Protein AF-A0A7Y7SSQ2-F1 (afdb_monomer_lite)

Foldseek 3Di:
DFLVVLLVVLVVCCVCVVVDDPVVVVVSVLSNVLSPDPDWWWKAFPDPVGRDIDTASHWDDPQQWIWTAHPGRHTPDIDRGDIDTDDPPDDDD

Secondary structure (DSSP, 8-state):
--HHHHHHHHHHHHH-GGGS-HHHHHHHHHHHHHHH--SPEEEEE--TT---EEEESEEEE-SS-EEEE-TTS-EEEEESS-EEEE--TT---

Sequence (93 aa):
MTNQQLKAHCEDFIANPQDHLDWVVDMARVALASLSASNWVYVRFTDRSKNQCMKCKIAWTDGRNSVIYDDEGGPMLISNNGFERISLNGVTS

pLDDT: mean 72.33, std 9.66, range [36.0, 88.44]

Radius of gyration: 14.33 Å; chains: 1; bounding box: 34×25×42 Å

Structure (mmCIF, N/CA/C/O backbone):
data_AF-A0A7Y7SSQ2-F1
#
_entry.id   AF-A0A7Y7SSQ2-F1
#
lo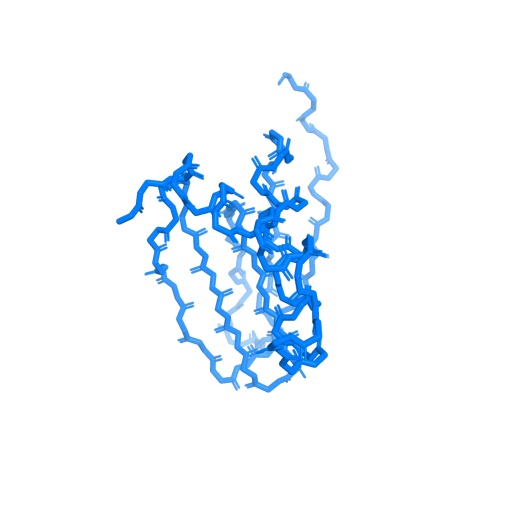op_
_atom_site.group_PDB
_atom_site.id
_atom_site.type_symbol
_atom_site.label_atom_id
_atom_site.label_alt_id
_atom_site.label_comp_id
_atom_site.label_asym_id
_atom_site.label_entity_id
_atom_site.label_seq_id
_atom_site.pdbx_PDB_ins_code
_atom_site.Cartn_x
_atom_site.Cartn_y
_atom_site.Cartn_z
_atom_site.occupancy
_atom_site.B_iso_or_equiv
_atom_site.auth_seq_id
_atom_site.auth_comp_id
_atom_site.auth_asym_id
_atom_site.auth_atom_id
_atom_site.pdbx_PDB_model_num
ATOM 1 N N . MET A 1 1 ? 10.973 10.893 -3.956 1.00 58.69 1 MET A N 1
ATOM 2 C CA . MET A 1 1 ? 10.183 10.576 -5.162 1.00 58.69 1 MET A CA 1
ATOM 3 C C . MET A 1 1 ? 8.746 10.935 -4.842 1.00 58.69 1 MET A C 1
ATOM 5 O O . MET A 1 1 ? 8.266 10.470 -3.822 1.00 58.69 1 MET A O 1
ATOM 9 N N . THR A 1 2 ? 8.108 11.819 -5.607 1.00 75.50 2 THR A N 1
ATOM 10 C CA . THR A 1 2 ? 6.713 12.234 -5.359 1.00 75.50 2 THR A CA 1
ATOM 11 C C . THR A 1 2 ? 5.727 11.170 -5.846 1.00 75.50 2 THR A C 1
ATOM 13 O O . THR A 1 2 ? 6.083 10.352 -6.694 1.00 75.50 2 THR A O 1
ATOM 16 N N . ASN A 1 3 ? 4.467 11.215 -5.403 1.00 68.00 3 ASN A N 1
ATOM 17 C CA . ASN A 1 3 ? 3.409 10.326 -5.910 1.00 68.00 3 ASN A CA 1
ATOM 18 C C . ASN A 1 3 ? 3.253 10.363 -7.437 1.00 68.00 3 ASN A C 1
ATOM 20 O O . ASN A 1 3 ? 2.974 9.340 -8.0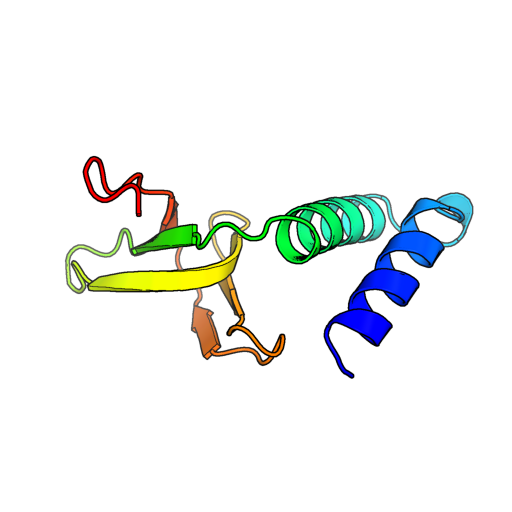53 1.00 68.00 3 ASN A O 1
ATOM 24 N N . GLN A 1 4 ? 3.463 11.524 -8.064 1.00 74.06 4 GLN A N 1
ATOM 25 C CA . GLN A 1 4 ? 3.415 11.656 -9.521 1.00 74.06 4 GLN A CA 1
ATOM 26 C C . GLN A 1 4 ? 4.601 10.951 -10.195 1.00 74.06 4 GLN A C 1
ATOM 28 O O . GLN A 1 4 ? 4.425 10.298 -11.220 1.00 74.06 4 GLN A O 1
ATOM 33 N N . GLN A 1 5 ? 5.794 11.040 -9.598 1.00 75.94 5 GLN A N 1
ATOM 34 C CA . GLN A 1 5 ? 6.984 10.331 -10.074 1.00 75.94 5 GLN A CA 1
ATOM 35 C C . GLN A 1 5 ? 6.863 8.817 -9.854 1.00 75.94 5 GLN A C 1
ATOM 37 O O . GLN A 1 5 ? 7.183 8.051 -10.756 1.00 75.94 5 GLN A O 1
ATOM 42 N N . LEU A 1 6 ? 6.348 8.384 -8.698 1.00 73.56 6 LEU A N 1
ATOM 43 C CA . LEU A 1 6 ? 6.097 6.972 -8.401 1.00 73.56 6 LEU A CA 1
ATOM 44 C C . LEU A 1 6 ? 5.035 6.390 -9.342 1.00 73.56 6 LEU A C 1
ATOM 46 O O . LEU A 1 6 ? 5.210 5.287 -9.843 1.00 73.56 6 LEU A O 1
ATOM 50 N N . LYS A 1 7 ? 3.971 7.146 -9.640 1.00 79.81 7 LYS A N 1
ATOM 51 C CA . LYS A 1 7 ? 2.940 6.741 -10.601 1.00 79.81 7 LYS A CA 1
ATOM 52 C C . LYS A 1 7 ? 3.530 6.484 -11.987 1.00 79.81 7 LYS A C 1
ATOM 54 O O . LYS A 1 7 ? 3.328 5.402 -12.526 1.00 79.81 7 LYS A O 1
ATOM 59 N N . ALA A 1 8 ? 4.277 7.451 -12.522 1.00 82.69 8 ALA A N 1
ATOM 60 C CA . ALA A 1 8 ? 4.929 7.317 -13.824 1.00 82.69 8 ALA A CA 1
ATOM 61 C C . ALA A 1 8 ? 5.902 6.128 -13.846 1.00 82.69 8 ALA A C 1
ATOM 63 O O . ALA A 1 8 ? 5.966 5.387 -14.821 1.00 82.69 8 ALA A O 1
ATOM 64 N N . HIS A 1 9 ? 6.613 5.904 -12.740 1.00 81.06 9 HIS A N 1
ATOM 65 C CA . HIS A 1 9 ? 7.513 4.768 -12.602 1.00 81.06 9 HIS A CA 1
ATOM 66 C C . HIS A 1 9 ? 6.767 3.425 -12.606 1.00 81.06 9 HIS A C 1
ATOM 68 O O . HIS A 1 9 ? 7.178 2.500 -13.298 1.00 81.06 9 HIS A O 1
ATOM 74 N N . CYS A 1 10 ? 5.640 3.311 -11.893 1.00 82.88 10 CYS A N 1
ATOM 75 C CA . CYS A 1 10 ? 4.803 2.110 -11.926 1.00 82.88 10 CYS A CA 1
ATOM 76 C C . CYS A 1 10 ? 4.201 1.856 -13.316 1.00 82.88 10 CYS A C 1
ATOM 78 O O . CYS A 1 10 ? 4.134 0.706 -13.739 1.00 82.88 10 CYS A O 1
ATOM 80 N N . GLU A 1 11 ? 3.769 2.903 -14.023 1.00 87.06 11 GLU A N 1
ATOM 81 C CA . GLU A 1 11 ? 3.254 2.791 -15.395 1.00 87.06 11 GLU A CA 1
ATOM 82 C C . GLU A 1 11 ? 4.318 2.227 -16.351 1.00 87.06 11 GLU A C 1
ATOM 84 O O . GLU A 1 11 ? 4.004 1.352 -17.157 1.00 87.06 11 GLU A O 1
ATOM 89 N N . ASP A 1 12 ? 5.576 2.645 -16.200 1.00 87.12 12 ASP A N 1
ATOM 90 C CA . ASP A 1 12 ? 6.711 2.156 -16.991 1.00 87.12 12 ASP A CA 1
ATOM 91 C C . ASP A 1 12 ? 7.036 0.673 -16.716 1.00 87.12 12 ASP A C 1
ATOM 93 O O . ASP A 1 12 ? 7.133 -0.128 -17.647 1.00 87.12 12 ASP A O 1
ATOM 97 N N . PHE A 1 13 ? 7.081 0.265 -15.439 1.00 82.50 13 PHE A N 1
ATOM 98 C CA . PHE A 1 13 ? 7.260 -1.143 -15.041 1.00 82.50 13 PHE A CA 1
ATOM 99 C C . PHE A 1 13 ? 6.175 -2.065 -15.613 1.00 82.50 13 PHE A C 1
ATOM 101 O O . PHE A 1 13 ? 6.446 -3.206 -15.987 1.00 82.50 13 PHE A O 1
ATOM 108 N N . ILE A 1 14 ? 4.927 -1.587 -15.657 1.00 85.31 14 ILE A N 1
ATOM 109 C CA . ILE A 1 14 ? 3.788 -2.355 -16.178 1.00 85.31 14 ILE A CA 1
ATOM 110 C C . ILE A 1 14 ? 3.829 -2.432 -17.706 1.00 85.31 14 ILE A C 1
ATOM 112 O O . ILE A 1 14 ? 3.405 -3.444 -18.266 1.00 85.31 14 ILE A O 1
ATOM 116 N N . ALA A 1 15 ? 4.311 -1.380 -18.372 1.00 88.44 15 ALA A N 1
ATOM 117 C CA . ALA A 1 15 ? 4.448 -1.332 -19.824 1.00 88.44 15 ALA A CA 1
ATOM 118 C C . ALA A 1 15 ? 5.586 -2.232 -20.336 1.00 88.44 15 ALA A C 1
ATOM 120 O O . ALA A 1 15 ? 5.456 -2.801 -21.420 1.00 88.44 15 ALA A O 1
ATOM 121 N N . ASN A 1 16 ? 6.644 -2.420 -19.536 1.00 86.75 16 ASN A N 1
ATOM 122 C CA . ASN A 1 16 ? 7.835 -3.199 -19.894 1.00 86.75 16 ASN A CA 1
ATOM 123 C C . ASN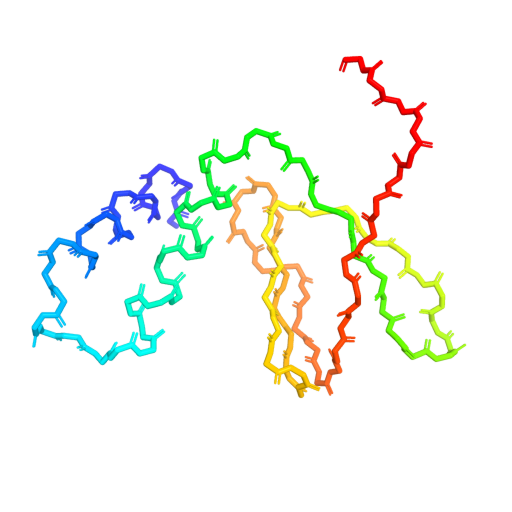 A 1 16 ? 8.058 -4.423 -18.974 1.00 86.75 16 ASN A C 1
ATOM 125 O O . ASN A 1 16 ? 9.120 -4.572 -18.375 1.00 86.75 16 ASN A O 1
ATOM 129 N N . PRO A 1 17 ? 7.091 -5.352 -18.849 1.00 81.62 17 PRO A N 1
ATOM 130 C CA . PRO A 1 17 ? 7.161 -6.431 -17.861 1.00 81.62 17 PRO A CA 1
ATOM 131 C C . PRO A 1 17 ? 8.262 -7.464 -18.148 1.00 81.62 17 PRO A C 1
ATOM 133 O O . PRO A 1 17 ? 8.636 -8.208 -17.254 1.00 81.62 17 PRO A O 1
ATOM 136 N N . GLN A 1 18 ? 8.784 -7.525 -19.379 1.00 81.00 18 GLN A N 1
ATOM 137 C CA . GLN A 1 18 ? 9.806 -8.498 -19.798 1.00 81.00 18 GLN A CA 1
ATOM 138 C C . GLN A 1 18 ? 11.176 -8.244 -19.156 1.00 81.00 18 GLN A C 1
ATOM 140 O O . GLN A 1 18 ? 11.959 -9.180 -19.006 1.00 81.00 18 GLN A O 1
ATOM 145 N N . ASP A 1 19 ? 11.437 -7.007 -18.731 1.00 78.19 19 ASP A N 1
ATOM 146 C CA . ASP A 1 19 ? 12.689 -6.614 -18.076 1.00 78.19 19 ASP A CA 1
ATOM 147 C C . ASP A 1 19 ? 12.628 -6.785 -16.549 1.00 78.19 19 ASP A C 1
ATOM 149 O O . ASP A 1 19 ? 13.568 -6.447 -15.819 1.00 78.19 19 ASP A O 1
ATOM 153 N N . HIS A 1 20 ? 11.509 -7.303 -16.038 1.00 75.75 20 HIS A N 1
ATOM 154 C CA . HIS A 1 20 ? 11.184 -7.294 -14.623 1.00 75.75 20 HIS A CA 1
ATOM 155 C C . HIS A 1 20 ? 10.641 -8.642 -14.152 1.00 75.75 20 HIS A C 1
ATOM 157 O O . HIS A 1 20 ? 10.063 -9.419 -14.902 1.00 75.75 20 HIS A O 1
ATOM 163 N N . LEU A 1 21 ? 10.851 -8.938 -12.870 1.00 82.88 21 LEU A N 1
ATOM 164 C CA . LEU A 1 21 ? 10.279 -10.131 -12.253 1.00 82.88 21 LEU A CA 1
ATOM 165 C C . LEU A 1 21 ? 8.764 -9.945 -12.093 1.00 82.88 21 LEU A C 1
ATOM 167 O O . LEU A 1 21 ? 8.325 -8.865 -11.697 1.00 82.88 21 LEU A O 1
ATOM 171 N N . ASP A 1 22 ? 7.983 -11.006 -12.303 1.00 77.38 22 ASP A N 1
ATOM 172 C CA . ASP A 1 22 ? 6.510 -10.962 -12.251 1.00 77.38 22 ASP A CA 1
ATOM 173 C C . ASP A 1 22 ? 5.969 -10.315 -10.963 1.00 77.38 22 ASP A C 1
ATOM 175 O O . ASP A 1 22 ? 5.071 -9.475 -11.000 1.00 77.38 22 ASP A O 1
ATOM 179 N N . TRP A 1 23 ? 6.583 -10.618 -9.815 1.00 73.25 23 TRP A N 1
ATOM 180 C CA . TRP A 1 23 ? 6.173 -10.051 -8.527 1.00 73.25 23 TRP A CA 1
ATOM 181 C C . TRP A 1 23 ? 6.388 -8.529 -8.438 1.00 73.25 23 TRP A C 1
ATOM 183 O O . TRP A 1 23 ? 5.646 -7.844 -7.736 1.00 73.25 23 TRP A O 1
ATOM 193 N N . VAL A 1 24 ? 7.376 -7.978 -9.152 1.00 72.56 24 VAL A N 1
ATOM 194 C CA . VAL A 1 24 ? 7.628 -6.527 -9.213 1.00 72.56 24 VAL A CA 1
ATOM 195 C C . VAL A 1 24 ? 6.539 -5.845 -10.036 1.00 72.56 24 VAL A C 1
ATOM 197 O O . VAL A 1 24 ? 6.039 -4.790 -9.647 1.00 72.56 24 VAL A O 1
ATOM 200 N N . VAL A 1 25 ? 6.124 -6.473 -11.138 1.00 75.94 25 VAL A N 1
ATOM 201 C CA . VAL A 1 25 ? 5.031 -5.986 -11.989 1.00 75.94 25 VAL A CA 1
ATOM 202 C C . VAL A 1 25 ? 3.706 -6.002 -11.221 1.00 75.94 25 VAL A C 1
ATOM 204 O O . VAL A 1 25 ? 2.948 -5.031 -11.277 1.00 75.94 25 VAL A O 1
ATOM 207 N N . ASP A 1 26 ? 3.444 -7.053 -10.443 1.00 73.69 26 ASP A N 1
ATOM 208 C CA . ASP A 1 26 ? 2.261 -7.132 -9.581 1.00 73.69 26 ASP A CA 1
ATOM 209 C C . ASP A 1 26 ? 2.261 -6.039 -8.505 1.00 73.69 26 ASP A C 1
ATOM 211 O O . ASP A 1 26 ? 1.250 -5.360 -8.298 1.00 73.69 26 ASP A O 1
ATOM 215 N N . MET A 1 27 ? 3.411 -5.790 -7.876 1.00 72.00 27 MET A N 1
ATOM 216 C CA . MET A 1 27 ? 3.568 -4.693 -6.920 1.00 72.00 27 MET A CA 1
ATOM 217 C C . MET A 1 27 ? 3.327 -3.323 -7.557 1.00 72.00 27 MET A C 1
ATOM 219 O O . MET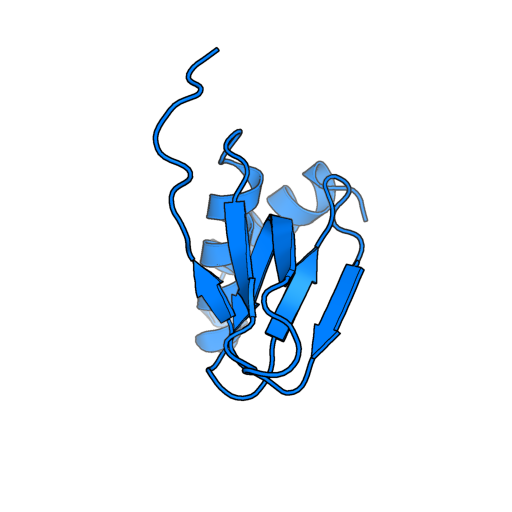 A 1 27 ? 2.639 -2.485 -6.967 1.00 72.00 27 MET A O 1
ATOM 223 N N . ALA A 1 28 ? 3.829 -3.098 -8.773 1.00 74.69 28 ALA A N 1
ATOM 224 C CA . ALA A 1 28 ? 3.604 -1.861 -9.513 1.00 74.69 28 ALA A CA 1
ATOM 225 C C . ALA A 1 28 ? 2.114 -1.646 -9.826 1.00 74.69 28 ALA A C 1
ATOM 227 O O . ALA A 1 28 ? 1.611 -0.531 -9.677 1.00 74.69 28 ALA A O 1
ATOM 228 N N . ARG A 1 29 ? 1.373 -2.705 -10.181 1.00 73.81 29 ARG A N 1
ATOM 229 C CA . ARG A 1 29 ? -0.085 -2.635 -10.408 1.00 73.81 29 ARG A CA 1
ATOM 230 C C . ARG A 1 29 ? -0.842 -2.261 -9.138 1.00 73.81 29 ARG A C 1
ATOM 232 O O . ARG A 1 29 ? -1.723 -1.402 -9.183 1.00 73.81 29 ARG A O 1
ATOM 239 N N . VAL A 1 30 ? -0.488 -2.867 -8.005 1.00 70.31 30 VAL A N 1
ATOM 240 C CA . VAL A 1 30 ? -1.098 -2.559 -6.700 1.00 70.31 30 VAL A CA 1
ATOM 241 C C . VAL A 1 30 ? -0.809 -1.114 -6.285 1.00 70.31 30 VAL A C 1
ATOM 243 O O . VAL A 1 30 ? -1.719 -0.399 -5.852 1.00 70.31 30 VAL A O 1
ATOM 246 N N . ALA A 1 31 ? 0.432 -0.658 -6.459 1.00 70.75 31 ALA A N 1
ATOM 247 C CA . ALA A 1 31 ? 0.828 0.716 -6.171 1.00 70.75 31 ALA A CA 1
ATOM 248 C C . ALA A 1 31 ? 0.087 1.717 -7.072 1.00 70.75 31 ALA A C 1
ATOM 250 O O . ALA A 1 31 ? -0.506 2.667 -6.564 1.00 70.75 31 ALA A O 1
ATOM 251 N N . LEU A 1 32 ? 0.023 1.469 -8.385 1.00 76.44 32 LEU A N 1
ATOM 252 C CA . LEU A 1 32 ? -0.680 2.324 -9.344 1.00 76.44 32 LEU A CA 1
ATOM 253 C C . LEU A 1 32 ? -2.182 2.424 -9.040 1.00 76.44 32 LEU A C 1
ATOM 255 O O . LEU A 1 32 ? -2.744 3.523 -9.025 1.00 76.44 32 LEU A O 1
ATOM 259 N N . ALA A 1 33 ? -2.832 1.297 -8.733 1.00 70.19 33 ALA A N 1
ATOM 260 C CA . ALA A 1 33 ? -4.234 1.280 -8.323 1.00 70.19 33 ALA A CA 1
ATOM 261 C C . ALA A 1 33 ? -4.456 2.129 -7.061 1.00 70.19 33 ALA A C 1
ATOM 263 O O . ALA A 1 33 ? -5.405 2.908 -7.000 1.00 70.19 33 ALA A O 1
ATOM 264 N N . SER A 1 34 ? -3.541 2.053 -6.096 1.00 68.06 34 SER A N 1
ATOM 265 C CA . SER A 1 34 ? -3.629 2.811 -4.843 1.00 68.06 34 SER A CA 1
ATOM 266 C C . SER A 1 34 ? -3.350 4.310 -5.030 1.00 68.06 34 SER A C 1
ATOM 268 O O . SER A 1 34 ? -4.011 5.137 -4.408 1.00 68.06 34 SER A O 1
ATOM 270 N N . LEU A 1 35 ? -2.436 4.677 -5.936 1.00 69.50 35 LEU A N 1
ATOM 271 C CA . LEU A 1 35 ? -2.142 6.072 -6.298 1.00 69.50 35 LEU A CA 1
ATOM 272 C C . LEU A 1 35 ? -3.280 6.723 -7.093 1.00 69.50 35 LEU A C 1
ATOM 274 O O . LEU A 1 35 ? -3.538 7.916 -6.952 1.00 69.50 35 LEU A O 1
ATOM 278 N N . SER A 1 36 ? -3.958 5.944 -7.940 1.00 66.81 36 SER A N 1
ATOM 279 C CA . SER A 1 36 ? -5.113 6.407 -8.720 1.00 66.81 36 SER A CA 1
ATOM 280 C C . SER A 1 36 ? -6.404 6.462 -7.896 1.00 66.81 36 SER A C 1
ATOM 282 O O . SER A 1 36 ? -7.307 7.247 -8.194 1.00 66.81 36 SER A O 1
ATOM 284 N N . ALA A 1 37 ? -6.486 5.670 -6.824 1.00 61.47 37 ALA A N 1
ATOM 285 C CA . ALA A 1 37 ? -7.588 5.715 -5.887 1.00 61.47 37 ALA A CA 1
ATOM 286 C C . ALA A 1 37 ? -7.488 6.979 -5.019 1.00 61.47 37 ALA A C 1
ATOM 288 O O . ALA A 1 37 ? -6.662 7.103 -4.113 1.00 61.47 37 ALA A O 1
ATOM 289 N N . SER A 1 38 ? -8.421 7.913 -5.210 1.00 62.28 38 SER A N 1
ATOM 290 C CA . SER A 1 38 ? -8.626 9.011 -4.253 1.00 62.28 38 SER A CA 1
ATOM 291 C C . SER A 1 38 ? -9.112 8.508 -2.881 1.00 62.28 38 SER A C 1
ATOM 293 O O . SER A 1 38 ? -9.144 9.265 -1.913 1.00 62.28 38 SER A O 1
ATOM 295 N N . ASN A 1 39 ? -9.421 7.216 -2.766 1.00 65.25 39 ASN A N 1
ATOM 296 C CA . ASN A 1 39 ? -9.993 6.609 -1.578 1.00 65.25 39 ASN A CA 1
ATOM 297 C C . ASN A 1 39 ? -8.915 6.225 -0.570 1.00 65.25 39 ASN A C 1
ATOM 299 O O . ASN A 1 39 ? -7.891 5.637 -0.905 1.00 65.25 39 ASN A O 1
ATOM 303 N N . TRP A 1 40 ? -9.173 6.568 0.682 1.00 72.44 40 TRP A N 1
ATOM 304 C CA . TRP A 1 40 ? -8.359 6.146 1.807 1.00 72.44 40 TRP A CA 1
ATOM 305 C C . TRP A 1 40 ? -8.613 4.674 2.121 1.00 72.44 40 TRP A C 1
ATOM 307 O O . TRP A 1 40 ? -9.751 4.202 2.051 1.00 72.44 40 TRP A O 1
ATOM 317 N N . VAL A 1 41 ? -7.557 3.955 2.487 1.00 75.00 41 VAL A N 1
ATOM 318 C CA . VAL A 1 41 ? -7.645 2.582 2.974 1.00 75.00 41 VAL A CA 1
ATOM 319 C C . VAL A 1 41 ? -7.589 2.614 4.493 1.00 75.00 41 VAL A C 1
ATOM 321 O O . VAL A 1 41 ? -6.784 3.329 5.087 1.00 75.00 41 VAL A O 1
ATOM 324 N N . TYR A 1 42 ? -8.460 1.836 5.123 1.00 79.00 42 TYR A N 1
ATOM 325 C CA . TYR A 1 42 ? -8.404 1.592 6.553 1.00 79.00 42 TYR A CA 1
ATOM 326 C C . TYR A 1 42 ? -7.937 0.161 6.775 1.00 79.00 42 TYR A C 1
ATOM 328 O O . TYR A 1 42 ? -8.483 -0.780 6.191 1.00 79.00 42 TYR A O 1
ATOM 336 N N . VAL A 1 43 ? -6.916 0.003 7.607 1.00 79.56 43 VAL A N 1
ATOM 337 C CA . VAL A 1 43 ? -6.352 -1.297 7.966 1.00 79.56 43 VAL A CA 1
ATOM 338 C C . VAL A 1 43 ? -6.401 -1.487 9.469 1.00 79.56 43 VAL A C 1
ATOM 340 O O . VAL A 1 43 ? -6.267 -0.528 10.231 1.00 79.56 43 VAL A O 1
ATOM 343 N N . ARG A 1 44 ? -6.597 -2.729 9.899 1.00 80.56 44 ARG A N 1
ATOM 344 C CA . ARG A 1 44 ? -6.527 -3.130 11.302 1.00 80.56 44 ARG A CA 1
ATOM 345 C C . ARG A 1 44 ? -5.473 -4.211 11.442 1.00 80.56 44 ARG A C 1
ATOM 347 O O . ARG A 1 44 ? -5.498 -5.197 10.707 1.00 80.56 44 ARG A O 1
ATOM 354 N N . PHE A 1 45 ? -4.546 -4.034 12.372 1.00 74.88 45 PHE A N 1
ATOM 355 C CA . PHE A 1 45 ? -3.575 -5.084 12.662 1.00 74.88 45 PHE A CA 1
ATOM 356 C C . PHE A 1 45 ? -4.265 -6.243 13.376 1.00 74.88 45 PHE A C 1
ATOM 358 O O . PHE A 1 45 ? -5.117 -6.039 14.238 1.00 74.88 45 PHE A O 1
ATOM 365 N N . THR A 1 46 ? -3.898 -7.469 13.011 1.00 67.81 46 THR A N 1
ATOM 366 C CA . THR A 1 46 ? -4.528 -8.690 13.536 1.00 67.81 46 THR A CA 1
ATOM 367 C C . THR A 1 46 ? -3.943 -9.144 14.876 1.00 67.81 46 THR A C 1
ATOM 369 O O . THR A 1 46 ? -4.383 -10.148 15.436 1.00 67.81 46 THR A O 1
ATOM 372 N N . ASP A 1 47 ? -2.945 -8.433 15.407 1.00 65.75 47 ASP A N 1
ATOM 373 C CA . ASP A 1 47 ? -2.401 -8.708 16.733 1.00 65.75 47 ASP A CA 1
ATOM 374 C C . ASP A 1 47 ? -3.405 -8.282 17.816 1.00 65.75 47 ASP A C 1
ATOM 376 O O . ASP A 1 47 ? -3.777 -7.113 17.934 1.00 65.75 47 ASP A O 1
ATOM 380 N N . ARG A 1 48 ? -3.809 -9.247 18.652 1.00 54.72 48 ARG A N 1
ATOM 381 C CA . ARG A 1 48 ? -4.756 -9.056 19.761 1.00 54.72 48 ARG A CA 1
ATOM 382 C C . ARG A 1 48 ? -4.301 -8.005 20.778 1.00 54.72 48 ARG A C 1
ATOM 384 O O . ARG A 1 48 ? -5.146 -7.483 21.499 1.00 54.72 48 ARG A O 1
ATOM 391 N N . SER A 1 49 ? -3.004 -7.690 20.849 1.00 60.28 49 SER A N 1
ATOM 392 C CA . SER A 1 49 ? -2.474 -6.645 21.736 1.00 60.28 49 SER A CA 1
ATOM 393 C C . SER A 1 49 ? -2.701 -5.222 21.204 1.00 60.28 49 SER A C 1
ATOM 395 O O . SER A 1 49 ? -2.678 -4.260 21.973 1.00 60.28 49 SER A O 1
ATOM 397 N N . LYS A 1 50 ? -2.958 -5.075 19.897 1.00 55.31 50 LYS A N 1
ATOM 398 C CA . LYS A 1 50 ? -3.119 -3.792 19.211 1.00 55.31 50 LYS A CA 1
ATOM 399 C C . LYS A 1 50 ? -4.344 -3.843 18.310 1.00 55.31 50 LYS A C 1
ATOM 401 O O . LYS A 1 50 ? -4.232 -3.974 17.096 1.00 55.31 50 LYS A O 1
ATOM 406 N N . ASN A 1 51 ? -5.518 -3.624 18.898 1.00 59.41 51 ASN A N 1
ATOM 407 C CA . ASN A 1 51 ? -6.741 -3.308 18.154 1.00 59.41 51 ASN A CA 1
ATOM 408 C C . ASN A 1 51 ? -6.671 -1.880 17.560 1.00 59.41 51 ASN A C 1
ATOM 410 O O . ASN A 1 51 ? -7.549 -1.047 17.771 1.00 59.41 51 ASN A O 1
ATOM 414 N N . GLN A 1 52 ? -5.557 -1.558 16.900 1.00 67.62 52 GLN A N 1
ATOM 415 C CA . GLN A 1 52 ? -5.279 -0.258 16.311 1.00 67.62 52 GLN A CA 1
ATOM 416 C C . GLN A 1 52 ? -5.698 -0.288 14.847 1.00 67.62 52 GLN A C 1
ATOM 418 O O . GLN A 1 52 ? -5.258 -1.138 14.069 1.00 67.62 52 GLN A O 1
ATOM 423 N N . CYS A 1 53 ? -6.566 0.654 14.493 1.00 75.50 53 CYS A N 1
ATOM 424 C CA . CYS A 1 53 ? -6.927 0.927 13.113 1.00 75.50 53 CYS A CA 1
ATOM 425 C C . CYS A 1 53 ? -6.080 2.096 12.608 1.00 75.50 53 CYS A C 1
ATOM 427 O O . CYS A 1 53 ? -5.899 3.083 13.320 1.00 75.50 53 CYS A O 1
ATOM 429 N N . MET A 1 54 ? -5.591 1.997 11.378 1.00 76.44 54 MET A N 1
ATOM 430 C CA . MET A 1 54 ? -4.839 3.055 10.712 1.00 76.44 54 MET A CA 1
ATOM 431 C C . MET A 1 54 ? -5.521 3.422 9.398 1.00 76.44 54 MET A C 1
ATOM 433 O O . MET A 1 54 ? -6.016 2.552 8.682 1.00 76.44 54 MET A O 1
ATOM 437 N N . LYS A 1 55 ? -5.539 4.721 9.097 1.00 79.12 55 LYS A N 1
ATOM 438 C CA . LYS A 1 55 ? -5.925 5.275 7.800 1.00 79.12 55 LYS A CA 1
ATOM 439 C C . LYS A 1 55 ? -4.650 5.535 6.999 1.00 79.12 55 LYS A C 1
ATOM 441 O O . LYS A 1 55 ? -3.762 6.211 7.504 1.00 79.12 55 LYS A O 1
ATOM 446 N N . CYS A 1 56 ? -4.563 5.019 5.782 1.00 75.12 56 CYS A N 1
ATOM 447 C CA . CYS A 1 56 ? -3.398 5.171 4.911 1.00 75.12 56 CYS A CA 1
ATOM 448 C C . CYS A 1 56 ? -3.814 5.252 3.438 1.00 75.12 56 CYS A C 1
ATOM 450 O O . CYS A 1 56 ? -4.978 5.015 3.091 1.00 75.12 56 CYS A O 1
ATOM 452 N N . LYS A 1 57 ? -2.873 5.614 2.560 1.00 73.31 57 LYS A N 1
ATOM 453 C CA . LYS A 1 57 ? -3.110 5.619 1.110 1.00 73.31 57 LYS A CA 1
ATOM 454 C C . LYS A 1 57 ? -2.794 4.280 0.468 1.00 73.31 57 LYS A C 1
ATOM 456 O O . LYS A 1 57 ? -3.542 3.827 -0.393 1.00 73.31 57 LYS A O 1
ATOM 461 N N . ILE A 1 58 ? -1.712 3.646 0.909 1.00 72.81 58 ILE A N 1
ATOM 462 C CA . ILE A 1 58 ? -1.247 2.371 0.369 1.00 72.81 58 ILE A CA 1
ATOM 463 C C . ILE A 1 58 ? -0.910 1.451 1.536 1.00 72.81 58 ILE A C 1
ATOM 465 O O . ILE A 1 58 ? -0.212 1.844 2.470 1.00 72.81 58 ILE A O 1
ATOM 469 N N . ALA A 1 59 ? -1.395 0.216 1.471 1.00 77.31 59 ALA A N 1
ATOM 470 C CA . ALA A 1 59 ? -1.024 -0.838 2.399 1.00 77.31 59 ALA A CA 1
ATOM 471 C C . ALA A 1 59 ? -0.818 -2.135 1.620 1.00 77.31 59 ALA A C 1
ATOM 473 O O . ALA A 1 59 ? -1.681 -2.533 0.836 1.00 77.31 59 ALA A O 1
ATOM 474 N N . TRP A 1 60 ? 0.310 -2.796 1.856 1.00 77.50 60 TRP A N 1
ATOM 475 C CA . TRP A 1 60 ? 0.638 -4.090 1.268 1.00 77.50 60 TRP A CA 1
ATOM 476 C C . TRP A 1 60 ? 1.045 -5.083 2.352 1.00 77.50 60 TRP A C 1
ATOM 478 O O . TRP A 1 60 ? 1.728 -4.708 3.304 1.00 77.50 60 TRP A O 1
ATOM 488 N N . THR A 1 61 ? 0.643 -6.344 2.195 1.00 78.25 61 THR A N 1
ATOM 489 C CA . THR A 1 61 ? 1.090 -7.449 3.044 1.00 78.25 61 THR A CA 1
ATOM 490 C C . THR A 1 61 ? 1.168 -8.755 2.257 1.00 78.25 61 THR A C 1
ATOM 492 O O . THR A 1 61 ? 0.308 -9.019 1.418 1.00 78.25 61 THR A O 1
ATOM 495 N N . ASP A 1 62 ? 2.165 -9.586 2.562 1.00 75.81 62 ASP A N 1
ATOM 496 C CA . ASP A 1 62 ? 2.260 -10.989 2.116 1.00 75.81 62 ASP A CA 1
ATOM 497 C C . ASP A 1 62 ? 1.760 -11.984 3.192 1.00 75.81 62 ASP A C 1
ATOM 499 O O . ASP A 1 62 ? 1.940 -13.196 3.074 1.00 75.81 62 ASP A 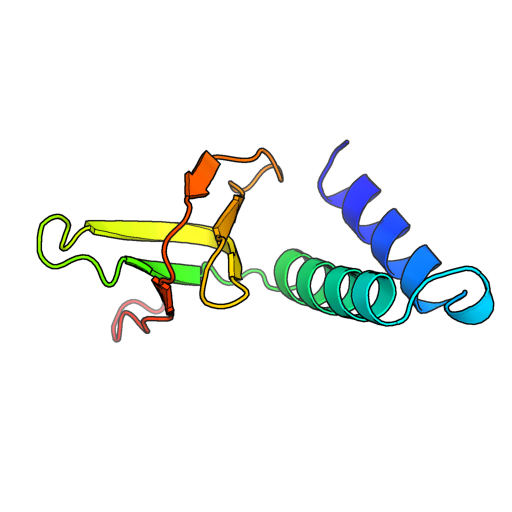O 1
ATOM 503 N N . GLY A 1 63 ? 1.160 -11.476 4.277 1.00 70.56 63 GLY A N 1
ATOM 504 C CA . GLY A 1 63 ? 0.744 -12.251 5.449 1.00 70.56 63 GLY A CA 1
ATOM 505 C C . GLY A 1 63 ? 1.832 -12.445 6.515 1.00 70.56 63 GLY A C 1
ATOM 506 O O . GLY A 1 63 ? 1.514 -12.868 7.626 1.00 70.56 63 GLY A O 1
ATOM 507 N N . ARG A 1 64 ? 3.095 -12.111 6.223 1.00 72.00 64 ARG A N 1
ATOM 508 C CA . ARG A 1 64 ? 4.236 -12.154 7.159 1.00 72.00 64 ARG A CA 1
ATOM 509 C C . ARG A 1 64 ? 4.927 -10.809 7.318 1.00 72.00 64 ARG A C 1
ATOM 511 O O . ARG A 1 64 ? 5.429 -10.523 8.389 1.00 72.00 64 ARG A O 1
ATOM 518 N N . ASN A 1 65 ? 4.945 -9.997 6.279 1.00 71.88 65 ASN A N 1
ATOM 519 C CA . ASN A 1 65 ? 5.508 -8.665 6.222 1.00 71.88 65 ASN A CA 1
ATOM 520 C C . ASN A 1 65 ? 4.417 -7.715 5.753 1.00 71.88 65 ASN A C 1
ATOM 522 O O . ASN A 1 65 ? 3.550 -8.074 4.954 1.00 71.88 65 ASN A O 1
ATOM 526 N N . SER A 1 66 ? 4.472 -6.492 6.253 1.00 77.31 66 SER A N 1
ATOM 527 C CA . SER A 1 66 ? 3.540 -5.434 5.910 1.00 77.31 66 SER A CA 1
ATOM 528 C C . SER A 1 66 ? 4.280 -4.123 5.755 1.00 77.31 66 SER A C 1
ATOM 530 O O . SER A 1 66 ? 5.127 -3.785 6.586 1.00 77.31 66 SER A O 1
ATOM 532 N N . VAL A 1 67 ? 3.913 -3.375 4.718 1.00 77.94 67 VAL A N 1
ATOM 533 C CA . VAL A 1 67 ? 4.407 -2.022 4.464 1.00 77.94 67 VAL A CA 1
ATOM 534 C C . VAL A 1 67 ? 3.215 -1.102 4.247 1.00 77.94 67 VAL A C 1
ATOM 536 O O . VAL A 1 67 ? 2.311 -1.406 3.465 1.00 77.94 67 VAL A O 1
ATOM 539 N N . ILE A 1 68 ? 3.206 0.017 4.964 1.00 79.56 68 ILE A N 1
ATOM 540 C CA . ILE A 1 68 ? 2.155 1.031 4.896 1.00 79.56 68 ILE A CA 1
ATOM 541 C C . ILE A 1 68 ? 2.786 2.373 4.552 1.00 79.56 68 ILE A C 1
ATOM 543 O O . ILE A 1 68 ? 3.782 2.758 5.169 1.00 79.56 68 ILE A O 1
ATOM 547 N N . TYR A 1 69 ? 2.173 3.085 3.609 1.00 78.81 69 TYR A N 1
ATOM 548 C CA . TYR A 1 69 ? 2.611 4.402 3.161 1.00 78.81 69 TYR A CA 1
ATOM 549 C C . TYR A 1 69 ? 1.593 5.494 3.513 1.00 78.81 69 TYR A C 1
ATOM 551 O O . TYR A 1 69 ? 0.375 5.254 3.495 1.00 78.81 69 TYR A O 1
ATOM 559 N N . ASP A 1 70 ? 2.105 6.686 3.821 1.00 73.81 70 ASP A N 1
ATOM 560 C CA . ASP A 1 70 ? 1.316 7.907 4.006 1.00 73.81 70 ASP A CA 1
ATOM 561 C C . ASP A 1 70 ? 0.776 8.444 2.671 1.00 73.81 70 ASP A C 1
ATOM 563 O O . ASP A 1 70 ? 0.858 7.803 1.618 1.00 73.81 70 ASP A O 1
ATOM 567 N N . ASP A 1 71 ? 0.159 9.620 2.727 1.00 72.31 71 ASP A N 1
ATOM 568 C CA . ASP A 1 71 ? -0.384 10.318 1.575 1.00 72.31 71 ASP A CA 1
ATOM 569 C C . ASP A 1 71 ? 0.667 10.896 0.627 1.00 72.31 71 ASP A C 1
ATOM 571 O O . ASP A 1 71 ? 0.327 11.157 -0.524 1.00 72.31 71 ASP A O 1
ATOM 575 N N . GLU A 1 72 ? 1.924 11.026 1.045 1.00 72.19 72 GLU A N 1
ATOM 576 C CA . GLU A 1 72 ? 3.047 11.478 0.217 1.00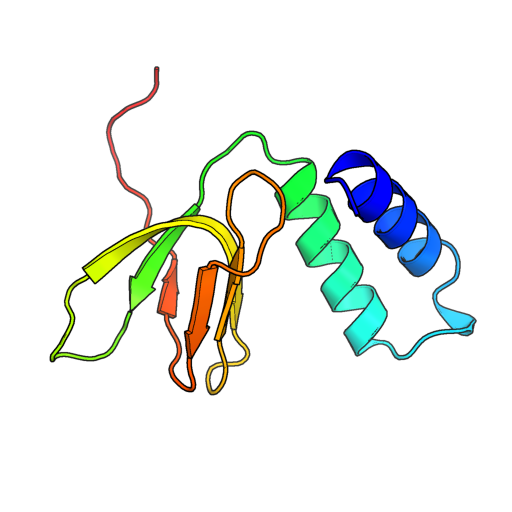 72.19 72 GLU A CA 1
ATOM 577 C C . GLU A 1 72 ? 3.866 10.313 -0.374 1.00 72.19 72 GLU A C 1
ATOM 579 O O . GLU A 1 72 ? 4.775 10.536 -1.179 1.00 72.19 72 GLU A O 1
ATOM 584 N N . GLY A 1 73 ? 3.526 9.069 -0.015 1.00 66.81 73 GLY A N 1
ATOM 585 C CA . GLY A 1 73 ? 4.248 7.866 -0.428 1.00 66.81 73 GLY A CA 1
ATOM 586 C C . GLY A 1 73 ? 5.460 7.549 0.456 1.00 66.81 73 GLY A C 1
ATOM 587 O O . GLY A 1 73 ? 6.292 6.717 0.088 1.00 66.81 73 GLY A O 1
ATOM 588 N N . GLY A 1 74 ? 5.574 8.194 1.618 1.00 72.62 74 GLY A N 1
ATOM 589 C CA . GLY A 1 74 ? 6.555 7.891 2.651 1.00 72.62 74 GLY A CA 1
ATOM 590 C C . GLY A 1 74 ? 6.172 6.635 3.445 1.00 72.62 74 GLY A C 1
ATOM 591 O O . GLY A 1 74 ? 4.994 6.431 3.747 1.00 72.62 74 GLY A O 1
ATOM 592 N N . PRO A 1 75 ? 7.124 5.745 3.787 1.00 70.12 75 PRO A N 1
ATOM 593 C CA . PRO A 1 75 ? 6.827 4.567 4.596 1.00 70.12 75 PRO A CA 1
ATOM 594 C C . PRO A 1 75 ? 6.512 4.981 6.042 1.00 70.12 75 PRO A C 1
ATOM 596 O O . PRO A 1 75 ? 7.384 5.454 6.767 1.00 70.12 75 PRO A O 1
ATOM 599 N N . MET A 1 76 ? 5.274 4.760 6.482 1.00 75.94 76 MET A N 1
ATOM 600 C CA . MET A 1 76 ? 4.839 5.023 7.860 1.00 75.94 76 MET A CA 1
ATOM 601 C C . MET A 1 76 ? 5.137 3.858 8.796 1.00 75.94 76 MET A C 1
ATOM 603 O O . MET A 1 76 ? 5.416 4.058 9.978 1.00 75.94 76 MET A O 1
ATOM 607 N N . LEU A 1 77 ? 5.006 2.626 8.296 1.00 70.88 77 LEU A N 1
ATOM 608 C CA . LEU A 1 77 ? 5.123 1.436 9.126 1.00 70.88 77 LEU A CA 1
ATOM 609 C C . LEU A 1 77 ? 5.600 0.232 8.320 1.00 70.88 77 LEU A C 1
ATOM 611 O O . LEU A 1 77 ? 5.022 -0.113 7.290 1.00 70.88 77 LEU A O 1
ATOM 615 N N . ILE A 1 78 ? 6.629 -0.424 8.853 1.00 70.62 78 ILE A N 1
ATOM 616 C CA . ILE A 1 78 ? 7.116 -1.732 8.421 1.00 70.62 78 ILE A CA 1
ATOM 617 C C . ILE A 1 78 ? 6.898 -2.683 9.598 1.00 70.62 78 ILE A C 1
ATOM 619 O O . ILE A 1 78 ? 7.333 -2.400 10.715 1.00 70.62 78 ILE A O 1
ATOM 623 N N . SER A 1 79 ? 6.177 -3.777 9.377 1.00 71.25 79 SER A N 1
ATOM 624 C CA . SER A 1 79 ? 5.815 -4.737 10.425 1.00 71.25 79 SER A CA 1
ATOM 625 C C . SER A 1 79 ? 5.937 -6.163 9.913 1.00 71.25 79 SER A C 1
ATOM 627 O O . SER A 1 79 ? 5.584 -6.436 8.773 1.00 71.25 79 SER A O 1
ATOM 629 N N . ASN A 1 80 ? 6.348 -7.086 10.781 1.00 75.56 80 ASN A N 1
ATOM 630 C CA . ASN A 1 80 ? 6.407 -8.521 10.481 1.00 75.56 80 ASN A CA 1
ATOM 631 C C . ASN A 1 80 ? 5.090 -9.236 10.837 1.00 75.56 80 ASN A C 1
ATOM 633 O O . ASN A 1 80 ? 5.091 -10.372 11.305 1.00 75.56 80 ASN A O 1
ATOM 637 N N . ASN A 1 81 ? 3.963 -8.544 10.681 1.00 72.75 81 ASN A N 1
ATOM 638 C CA . ASN A 1 81 ? 2.632 -9.073 10.958 1.00 72.75 81 ASN A CA 1
ATOM 639 C C . ASN A 1 81 ? 1.666 -8.631 9.865 1.00 72.75 81 ASN A C 1
ATOM 641 O O . ASN A 1 81 ? 1.773 -7.504 9.376 1.00 72.75 81 ASN A O 1
ATOM 645 N N . GLY A 1 82 ? 0.699 -9.486 9.533 1.00 73.06 82 GLY A N 1
ATOM 646 C CA . GLY A 1 82 ? -0.396 -9.150 8.625 1.00 73.06 82 GLY A CA 1
ATOM 647 C C . GLY A 1 82 ? -1.375 -8.117 9.198 1.00 73.06 82 GLY A C 1
ATOM 648 O O . GLY A 1 82 ? -1.391 -7.811 10.395 1.00 73.06 82 GLY A O 1
ATOM 649 N N . PHE A 1 83 ? -2.218 -7.585 8.319 1.00 78.12 83 PHE A N 1
ATOM 650 C CA . PHE A 1 83 ? -3.359 -6.741 8.666 1.00 78.12 83 PHE A CA 1
ATOM 651 C C . PHE A 1 83 ? -4.584 -7.161 7.853 1.00 78.12 83 PHE A C 1
ATOM 653 O O . PHE A 1 83 ? -4.466 -7.782 6.797 1.00 78.12 83 PHE A O 1
ATOM 660 N N . GLU A 1 84 ? -5.765 -6.779 8.324 1.00 79.25 84 GLU A N 1
ATOM 661 C CA . GLU A 1 84 ? -7.005 -6.880 7.561 1.00 79.25 84 GLU A CA 1
ATOM 662 C C . GLU A 1 84 ? -7.417 -5.507 7.024 1.00 79.25 84 GLU A C 1
ATOM 664 O O . GLU A 1 84 ? -7.305 -4.484 7.709 1.00 79.25 84 GLU A O 1
ATOM 669 N N . ARG A 1 85 ? -7.908 -5.472 5.782 1.00 78.25 85 ARG A N 1
ATOM 670 C CA . ARG A 1 85 ? -8.567 -4.283 5.236 1.00 78.25 85 ARG A CA 1
ATOM 671 C C . ARG A 1 85 ? -9.963 -4.190 5.832 1.00 78.25 85 ARG A C 1
ATOM 673 O O . ARG A 1 85 ? -10.731 -5.146 5.759 1.00 78.25 85 ARG A O 1
ATOM 680 N N . ILE A 1 86 ? -10.313 -3.024 6.359 1.00 79.56 86 ILE A N 1
ATOM 681 C CA . ILE A 1 86 ? -11.624 -2.785 6.960 1.00 79.56 86 ILE A CA 1
ATOM 682 C C . ILE A 1 86 ? -12.369 -1.705 6.180 1.00 79.56 86 ILE A C 1
ATOM 684 O O . ILE A 1 86 ? -11.781 -0.728 5.717 1.00 79.56 86 ILE A O 1
ATOM 688 N N . SER A 1 87 ? -13.679 -1.885 6.032 1.00 68.81 87 SER A N 1
ATOM 689 C CA . SER A 1 87 ? -14.565 -0.832 5.538 1.00 68.81 87 SER A CA 1
ATOM 690 C C . SER A 1 87 ? -15.156 -0.118 6.745 1.00 68.81 87 SER A C 1
ATOM 692 O O . SER A 1 87 ? -15.870 -0.733 7.537 1.00 68.81 87 SER A O 1
ATOM 694 N N . LEU A 1 88 ? -14.851 1.169 6.910 1.00 62.97 88 LEU A N 1
ATOM 695 C CA . LEU A 1 88 ? -15.583 2.007 7.853 1.00 62.97 88 LEU A CA 1
ATOM 696 C C . LEU A 1 88 ? -16.913 2.367 7.193 1.00 62.97 88 LEU A C 1
ATOM 698 O O . LEU A 1 88 ? -17.007 3.343 6.453 1.00 62.97 88 LEU A O 1
ATOM 702 N N . ASN A 1 89 ? -17.933 1.540 7.391 1.00 53.12 89 ASN A N 1
ATOM 703 C CA . ASN A 1 89 ? -19.270 1.881 6.928 1.00 53.12 89 ASN A CA 1
ATOM 704 C C . ASN A 1 89 ? -19.742 3.145 7.659 1.00 53.12 89 ASN A C 1
ATOM 706 O O . ASN A 1 89 ? -20.030 3.089 8.853 1.00 53.12 89 ASN A O 1
ATOM 710 N N . GLY A 1 90 ? -19.839 4.258 6.921 1.00 45.53 90 GLY A N 1
ATOM 711 C CA . GLY A 1 90 ? -20.761 5.339 7.261 1.00 45.53 90 GLY A CA 1
ATOM 712 C C . GLY A 1 90 ? -20.261 6.784 7.265 1.00 45.53 90 GLY A C 1
ATOM 713 O O . GLY A 1 90 ? -20.881 7.572 7.963 1.00 45.53 90 GLY A O 1
ATOM 714 N N . VAL A 1 91 ? -19.227 7.187 6.516 1.00 41.59 91 VAL A N 1
ATOM 715 C CA . VAL A 1 91 ? -19.095 8.616 6.149 1.00 41.59 91 VAL A CA 1
ATOM 716 C C . VAL A 1 91 ? -18.693 8.732 4.685 1.00 41.59 91 VAL A C 1
ATOM 718 O O . VAL A 1 91 ? -17.520 8.811 4.332 1.00 41.59 91 VAL A O 1
ATOM 721 N N . THR A 1 92 ? -19.702 8.705 3.821 1.00 40.66 92 THR A N 1
ATOM 722 C CA . THR A 1 92 ? -19.640 9.441 2.561 1.00 40.66 92 THR A CA 1
ATOM 723 C C . THR A 1 92 ? -19.748 10.926 2.890 1.00 40.66 92 THR A C 1
ATOM 725 O O . THR A 1 92 ? -20.783 11.366 3.393 1.00 40.66 92 THR A O 1
ATOM 728 N N . SER A 1 93 ? -18.697 11.679 2.594 1.00 36.00 93 SER A N 1
ATOM 729 C CA . SER A 1 93 ? -18.766 13.109 2.294 1.00 36.00 93 SER A CA 1
ATOM 730 C C . SER A 1 93 ? -17.758 13.405 1.202 1.00 36.00 93 SER A C 1
ATOM 732 O O . SER A 1 93 ? -16.577 13.058 1.443 1.00 36.00 93 SER A O 1
#